Protein AF-A0A8S8X5Y5-F1 (afdb_monomer_lite)

Secondary structure (DSSP, 8-state):
--PPPPTT--HHHHHHHHHHHHHHHHHHHHHHHHHHHHHHHHS-TT-TTHHHHHHHHHHHHHHHHHHHHHHHHHHHHHHHSPPSSHHHHHHHHHHHHHTT---TT--SSSPHHHHHHHHHHHHHHHHH-

Foldseek 3Di:
DPPDPPPPPFPLLVLLVVLVVLVVVLVVLVVQLVVLVVVLVPDDPPDPCNVVSVVSNVVSVVVNVVSVVVSVVSLVVSLVGQTPDPSSLVSLVVSVVVVVDPPPPDVDPPRSSVVSSVVNVVVNVVVVD

pLDDT: mean 87.26, std 14.78, range [35.09, 96.44]

Structure (mmCIF, N/CA/C/O backbone):
data_AF-A0A8S8X5Y5-F1
#
_entry.id   AF-A0A8S8X5Y5-F1
#
loop_
_atom_site.group_PDB
_atom_site.id
_atom_site.type_symbol
_atom_site.label_atom_id
_atom_site.label_alt_id
_atom_site.label_comp_id
_atom_site.label_asym_id
_atom_site.label_entity_id
_atom_site.label_seq_id
_atom_site.pdbx_PDB_ins_code
_atom_site.Cartn_x
_atom_site.Cartn_y
_atom_site.Cartn_z
_atom_site.occupancy
_atom_site.B_iso_or_equiv
_atom_site.auth_seq_id
_atom_site.auth_comp_id
_atom_site.auth_asym_id
_atom_site.auth_atom_id
_atom_site.pdbx_PDB_model_num
ATOM 1 N N . MET A 1 1 ? -33.068 -11.688 16.541 1.00 35.09 1 MET A N 1
ATOM 2 C CA . MET A 1 1 ? -32.300 -11.953 15.307 1.00 35.09 1 MET A CA 1
ATOM 3 C C . MET A 1 1 ? -31.490 -10.706 15.028 1.00 35.09 1 MET A C 1
ATOM 5 O O . MET A 1 1 ? -32.047 -9.728 14.560 1.00 35.09 1 MET A O 1
ATOM 9 N N . THR A 1 2 ? -30.232 -10.690 15.452 1.00 40.41 2 THR A N 1
ATOM 10 C CA . THR A 1 2 ? -29.295 -9.594 15.194 1.00 40.41 2 THR A CA 1
ATOM 11 C C . THR A 1 2 ? -28.907 -9.664 13.722 1.00 40.41 2 THR A C 1
ATOM 13 O O . THR A 1 2 ? -28.309 -10.651 13.289 1.00 40.41 2 THR A O 1
ATOM 16 N N . GLU A 1 3 ? -29.327 -8.675 12.930 1.00 40.75 3 GLU A N 1
ATOM 17 C CA . GLU A 1 3 ? -28.875 -8.542 11.547 1.00 40.75 3 GLU A CA 1
ATOM 18 C C . GLU A 1 3 ? -27.350 -8.444 11.548 1.00 40.75 3 GLU A C 1
ATOM 20 O O . GLU A 1 3 ? -26.759 -7.557 12.163 1.00 40.75 3 GLU A O 1
ATOM 25 N N . ARG A 1 4 ? -26.707 -9.410 10.891 1.00 47.12 4 ARG A N 1
ATOM 26 C CA . ARG A 1 4 ? -25.276 -9.365 10.616 1.00 47.12 4 ARG A CA 1
ATOM 27 C C . ARG A 1 4 ? -25.063 -8.165 9.676 1.00 47.12 4 ARG A C 1
ATOM 29 O O . ARG A 1 4 ? -25.733 -8.139 8.638 1.00 47.12 4 ARG A O 1
ATOM 36 N N . PRO A 1 5 ? -24.216 -7.175 10.013 1.00 46.16 5 PRO A N 1
ATOM 37 C CA . PRO A 1 5 ? -24.005 -6.013 9.154 1.00 46.16 5 PRO A CA 1
ATOM 38 C C . PRO A 1 5 ? -23.600 -6.485 7.753 1.00 46.16 5 PRO A C 1
ATOM 40 O O . PRO A 1 5 ? -22.787 -7.402 7.609 1.00 46.16 5 PRO A O 1
ATOM 43 N N . LYS A 1 6 ? -24.236 -5.920 6.717 1.00 50.34 6 LYS A N 1
ATOM 44 C CA . LYS A 1 6 ? -23.943 -6.283 5.326 1.00 50.34 6 LYS A CA 1
ATOM 45 C C . LYS A 1 6 ? -22.451 -6.045 5.061 1.00 50.34 6 LYS A C 1
ATOM 47 O O . LYS A 1 6 ? -21.940 -4.989 5.438 1.00 50.34 6 LYS A O 1
ATOM 52 N N . PRO A 1 7 ? -21.756 -6.972 4.384 1.00 45.84 7 PRO A N 1
ATOM 53 C CA . PRO A 1 7 ? -20.366 -6.779 3.998 1.00 45.84 7 PRO A CA 1
ATOM 54 C C . PRO A 1 7 ? -20.299 -5.736 2.871 1.00 45.84 7 PRO A C 1
ATOM 56 O O . PRO A 1 7 ? -20.230 -6.115 1.708 1.00 45.84 7 PRO A O 1
ATOM 59 N N . ASN A 1 8 ? -20.429 -4.439 3.190 1.00 54.25 8 ASN A N 1
ATOM 60 C CA . ASN A 1 8 ? -19.978 -3.343 2.316 1.00 54.25 8 ASN A CA 1
ATOM 61 C C . ASN A 1 8 ? -19.996 -1.906 2.889 1.00 54.25 8 ASN A C 1
ATOM 63 O O . ASN A 1 8 ? -19.591 -1.002 2.166 1.00 54.25 8 ASN A O 1
ATOM 67 N N . ASP A 1 9 ? -20.417 -1.652 4.135 1.00 79.38 9 ASP A N 1
ATOM 68 C CA . ASP A 1 9 ? -20.466 -0.263 4.655 1.00 79.38 9 ASP A CA 1
ATOM 69 C C . ASP A 1 9 ? -19.173 0.189 5.365 1.00 79.38 9 ASP A C 1
ATOM 71 O O . ASP A 1 9 ? -19.003 1.371 5.677 1.00 79.38 9 ASP A O 1
ATOM 75 N N . ASP A 1 10 ? -18.223 -0.720 5.611 1.00 92.00 10 ASP A N 1
ATOM 76 C CA . ASP A 1 10 ? -16.945 -0.353 6.221 1.00 92.00 10 ASP A CA 1
ATOM 77 C C . ASP A 1 10 ? -16.007 0.282 5.185 1.00 92.00 10 ASP A C 1
ATOM 79 O O . ASP A 1 10 ? -15.293 -0.383 4.429 1.00 92.00 10 ASP A O 1
ATOM 83 N N . ARG A 1 11 ? -15.992 1.616 5.177 1.00 94.56 11 ARG A N 1
ATOM 84 C CA . ARG A 1 11 ? -15.112 2.410 4.318 1.00 94.56 11 ARG A CA 1
ATOM 85 C C . ARG A 1 11 ? -13.631 2.086 4.530 1.00 94.56 11 ARG A C 1
ATOM 87 O O . ARG A 1 11 ? -12.882 2.091 3.554 1.00 94.56 11 ARG A O 1
ATOM 94 N N . ALA A 1 12 ? -13.200 1.808 5.763 1.00 95.00 12 ALA A N 1
ATOM 95 C CA . ALA A 1 12 ? -11.807 1.462 6.027 1.00 95.00 12 ALA A CA 1
ATOM 96 C C . ALA A 1 12 ? -11.454 0.120 5.374 1.00 95.00 12 ALA A C 1
ATOM 98 O O . ALA A 1 12 ? -10.408 0.014 4.735 1.00 95.00 12 ALA A O 1
ATOM 99 N N . LEU A 1 13 ? -12.356 -0.866 5.437 1.00 96.12 13 LEU A N 1
ATOM 100 C CA . LEU A 1 13 ? -12.181 -2.146 4.746 1.00 96.12 13 LEU A CA 1
ATOM 101 C C . LEU A 1 13 ? -12.043 -1.959 3.227 1.00 96.12 13 LEU A C 1
ATOM 103 O O . LEU A 1 13 ? -11.103 -2.485 2.631 1.00 96.12 13 LEU A O 1
ATOM 107 N N . ALA A 1 14 ? -12.929 -1.176 2.605 1.00 95.75 14 ALA A N 1
ATOM 108 C CA . ALA A 1 14 ? -12.869 -0.907 1.166 1.00 95.75 14 ALA A CA 1
ATOM 109 C C . ALA A 1 14 ? -11.543 -0.240 0.751 1.00 95.75 14 ALA A C 1
ATOM 111 O O . ALA A 1 14 ? -10.944 -0.603 -0.263 1.00 95.75 14 ALA A O 1
ATOM 112 N N . MET A 1 15 ? -11.049 0.701 1.561 1.00 96.31 15 MET A N 1
ATOM 113 C CA . MET A 1 15 ? -9.761 1.358 1.328 1.00 96.31 15 MET A CA 1
ATOM 114 C C . MET A 1 15 ? -8.583 0.388 1.475 1.00 96.31 15 MET A C 1
ATOM 116 O O . MET A 1 15 ? -7.672 0.426 0.652 1.00 96.31 15 MET A O 1
ATOM 120 N N . CYS A 1 16 ? -8.616 -0.517 2.456 1.00 95.88 16 CYS A N 1
ATOM 121 C CA . CYS A 1 16 ? -7.602 -1.561 2.614 1.00 95.88 16 CYS A CA 1
ATOM 122 C C . CYS A 1 16 ? -7.572 -2.529 1.420 1.00 95.88 16 CYS A C 1
ATOM 124 O O . CYS A 1 16 ? -6.492 -2.892 0.959 1.00 95.88 16 CYS A O 1
ATOM 126 N N . VAL A 1 17 ? -8.734 -2.912 0.877 1.00 95.94 17 VAL A N 1
ATOM 127 C CA . VAL A 1 17 ? -8.819 -3.753 -0.334 1.00 95.94 17 VAL A CA 1
ATOM 128 C C . VAL A 1 17 ? -8.220 -3.036 -1.546 1.00 95.94 17 VAL A C 1
ATOM 130 O O . VAL A 1 17 ? -7.446 -3.632 -2.297 1.00 95.94 17 VAL A O 1
ATOM 133 N N . LEU A 1 18 ? -8.524 -1.747 -1.722 1.00 96.06 18 LEU A N 1
ATOM 134 C CA . LEU A 1 18 ? -7.927 -0.941 -2.789 1.00 96.06 18 LEU A CA 1
ATOM 135 C C . LEU A 1 18 ? -6.405 -0.827 -2.627 1.00 96.06 18 LEU A C 1
ATOM 137 O O . LEU A 1 18 ? -5.668 -0.958 -3.603 1.00 96.06 18 LEU A O 1
ATOM 141 N N . TRP A 1 19 ? -5.931 -0.619 -1.399 1.00 95.88 19 TRP A N 1
ATOM 142 C CA . TRP A 1 19 ? -4.505 -0.538 -1.096 1.00 95.88 19 TRP A CA 1
ATOM 143 C C . TRP A 1 19 ? -3.790 -1.843 -1.434 1.00 95.88 19 TRP A C 1
ATOM 145 O O . TRP A 1 19 ? -2.787 -1.823 -2.141 1.00 95.88 19 TRP A O 1
ATOM 155 N N . GLN A 1 20 ? -4.365 -2.982 -1.043 1.00 95.19 20 GLN A N 1
ATOM 156 C CA . GLN A 1 20 ? -3.849 -4.302 -1.394 1.00 95.19 20 GLN A CA 1
ATOM 157 C C . GLN A 1 20 ? -3.743 -4.484 -2.916 1.00 95.19 20 GLN A C 1
ATOM 159 O O . GLN A 1 20 ? -2.692 -4.885 -3.409 1.00 95.19 20 GLN A O 1
ATOM 164 N N . SER A 1 21 ? -4.789 -4.119 -3.666 1.00 95.69 21 SER A N 1
ATOM 165 C CA . SER A 1 21 ? -4.765 -4.182 -5.132 1.00 95.69 21 SER A CA 1
ATOM 166 C C . SER A 1 21 ? -3.676 -3.289 -5.736 1.00 95.69 21 SER A C 1
ATOM 168 O O . SER A 1 21 ? -3.004 -3.686 -6.689 1.00 95.69 21 SER A O 1
ATOM 170 N N . ASN A 1 22 ? -3.451 -2.100 -5.174 1.00 95.62 22 ASN A N 1
ATOM 171 C CA . ASN A 1 22 ? -2.378 -1.218 -5.622 1.00 95.62 22 ASN A CA 1
ATOM 172 C C . ASN A 1 22 ? -0.984 -1.772 -5.299 1.00 95.62 22 ASN A C 1
ATOM 174 O O . ASN A 1 22 ? -0.083 -1.597 -6.115 1.00 95.62 22 ASN A O 1
ATOM 178 N N . CYS A 1 23 ? -0.793 -2.479 -4.182 1.00 93.62 23 CYS A N 1
ATOM 179 C CA . CYS A 1 23 ? 0.466 -3.178 -3.914 1.00 93.62 23 CYS A CA 1
ATOM 180 C C . CYS A 1 23 ? 0.754 -4.240 -4.978 1.00 93.62 23 CYS A C 1
ATOM 182 O O . CYS A 1 23 ? 1.874 -4.316 -5.480 1.00 93.62 23 CYS A O 1
ATOM 184 N N . ASP A 1 24 ? -0.258 -5.021 -5.355 1.00 94.81 24 ASP A N 1
ATOM 185 C CA . ASP A 1 24 ? -0.106 -6.074 -6.363 1.00 94.81 24 ASP A CA 1
ATOM 186 C C . ASP A 1 24 ? 0.228 -5.454 -7.737 1.00 94.81 24 ASP A C 1
ATOM 188 O O . ASP A 1 24 ? 1.179 -5.859 -8.409 1.00 94.81 24 ASP A O 1
ATOM 192 N N . ARG A 1 25 ? -0.462 -4.364 -8.105 1.00 94.81 25 ARG A N 1
ATOM 193 C CA . ARG A 1 25 ? -0.162 -3.583 -9.320 1.00 94.81 25 ARG A CA 1
ATOM 194 C C . ARG A 1 25 ? 1.230 -2.953 -9.298 1.00 94.81 25 ARG A C 1
ATOM 196 O O . ARG A 1 25 ? 1.858 -2.844 -10.356 1.00 94.81 25 ARG A O 1
ATOM 203 N N . LEU A 1 26 ? 1.704 -2.501 -8.135 1.00 94.94 26 LEU A N 1
ATOM 204 C CA . LEU A 1 26 ? 3.049 -1.951 -7.979 1.00 94.94 26 LEU A CA 1
ATOM 205 C C . LEU A 1 26 ? 4.095 -3.027 -8.273 1.00 94.94 26 LEU A C 1
ATOM 207 O O . LEU A 1 26 ? 5.032 -2.771 -9.026 1.00 94.94 26 LEU A O 1
ATOM 211 N N . GLU A 1 27 ? 3.911 -4.231 -7.731 1.00 93.50 27 GLU A N 1
ATOM 212 C CA . GLU A 1 27 ? 4.815 -5.361 -7.946 1.00 93.50 27 GLU A CA 1
ATOM 213 C C . GLU A 1 27 ? 4.871 -5.770 -9.428 1.00 93.50 27 GLU A C 1
ATOM 215 O O . GLU A 1 27 ? 5.952 -5.951 -9.996 1.00 93.50 27 GLU A O 1
ATOM 220 N N . GLU A 1 28 ? 3.716 -5.859 -10.090 1.00 94.81 28 GLU A N 1
ATOM 221 C CA . GLU A 1 28 ? 3.630 -6.145 -11.525 1.00 94.81 28 GLU A CA 1
ATOM 222 C C . GLU A 1 28 ? 4.338 -5.081 -12.376 1.00 94.81 28 GLU A C 1
ATOM 224 O O . GLU A 1 28 ? 5.102 -5.416 -13.289 1.00 94.81 28 GLU A O 1
ATOM 229 N N . ASN A 1 29 ? 4.128 -3.797 -12.064 1.00 93.62 29 ASN A N 1
ATOM 230 C CA . ASN A 1 29 ? 4.769 -2.696 -12.784 1.00 93.62 29 ASN A CA 1
ATOM 231 C C . ASN A 1 29 ? 6.268 -2.614 -12.503 1.00 93.62 29 ASN A C 1
ATOM 233 O O . ASN A 1 29 ? 7.029 -2.312 -13.420 1.00 93.62 29 ASN A O 1
ATOM 237 N N . ALA A 1 30 ? 6.714 -2.931 -11.287 1.00 93.69 30 ALA A N 1
ATOM 238 C CA . ALA A 1 30 ? 8.133 -3.027 -10.969 1.00 93.69 30 ALA A CA 1
ATOM 239 C C . ALA A 1 30 ? 8.807 -4.114 -11.820 1.00 93.69 30 ALA A C 1
ATOM 241 O O . ALA A 1 30 ? 9.800 -3.836 -12.489 1.00 93.69 30 ALA A O 1
ATOM 242 N N . LYS A 1 31 ? 8.208 -5.312 -11.908 1.00 95.62 31 LYS A N 1
ATOM 243 C CA . LYS A 1 31 ? 8.694 -6.395 -12.785 1.00 95.62 31 LYS A CA 1
ATOM 244 C C . LYS A 1 31 ? 8.707 -5.985 -14.259 1.00 95.62 31 LYS A C 1
ATOM 246 O O . LYS A 1 31 ? 9.606 -6.368 -15.006 1.00 95.62 31 LYS A O 1
ATOM 251 N N . LEU A 1 32 ? 7.702 -5.238 -14.715 1.00 94.50 32 LEU A N 1
ATOM 252 C CA . LEU A 1 32 ? 7.650 -4.738 -16.088 1.00 94.50 32 LEU A CA 1
ATOM 253 C C . LEU A 1 32 ? 8.741 -3.693 -16.362 1.00 94.50 32 LEU A C 1
ATOM 255 O O . LEU A 1 32 ? 9.433 -3.800 -17.373 1.00 94.50 32 LEU A O 1
ATOM 259 N N . ALA A 1 33 ? 8.931 -2.733 -15.456 1.00 93.00 33 ALA A N 1
ATOM 260 C CA . ALA A 1 33 ? 9.979 -1.724 -15.559 1.00 93.00 33 ALA A CA 1
ATOM 261 C C . ALA A 1 33 ? 11.369 -2.372 -15.594 1.00 93.00 33 ALA A C 1
ATOM 263 O O . ALA A 1 33 ? 12.138 -2.067 -16.499 1.00 93.00 33 ALA A O 1
ATOM 264 N N . SER A 1 34 ? 11.655 -3.335 -14.710 1.00 94.44 34 SER A N 1
ATOM 265 C CA . SER A 1 34 ? 12.927 -4.073 -14.722 1.00 94.44 34 SER A CA 1
ATOM 266 C C . SER A 1 34 ? 13.156 -4.841 -16.026 1.00 94.44 34 SER A C 1
ATOM 268 O O . SER A 1 34 ? 14.272 -4.863 -16.535 1.00 94.44 34 SER A O 1
ATOM 270 N N . ARG A 1 35 ? 12.109 -5.427 -16.628 1.00 95.69 35 ARG A N 1
ATOM 271 C CA . ARG A 1 35 ? 12.230 -6.083 -17.945 1.00 95.69 35 ARG A CA 1
ATOM 272 C C . ARG A 1 35 ? 12.597 -5.096 -19.053 1.00 95.69 35 ARG A C 1
ATOM 274 O O . ARG A 1 35 ? 13.425 -5.418 -19.901 1.00 95.69 35 ARG A O 1
ATOM 281 N N . TYR A 1 36 ? 11.997 -3.906 -19.062 1.00 94.19 36 TYR A N 1
ATOM 282 C CA . TYR A 1 36 ? 12.352 -2.879 -20.044 1.00 94.19 36 TYR A CA 1
ATOM 283 C C . TYR A 1 36 ? 13.739 -2.289 -19.796 1.00 94.19 36 TYR A C 1
ATOM 285 O O . TYR A 1 36 ? 14.465 -2.053 -20.755 1.00 94.19 36 TYR A O 1
ATOM 293 N N . GLU A 1 37 ? 14.124 -2.101 -18.536 1.00 94.31 37 GLU A N 1
ATOM 294 C CA . GLU A 1 37 ? 15.469 -1.668 -18.152 1.00 94.31 37 GLU A CA 1
ATOM 295 C C . GLU A 1 37 ? 16.530 -2.642 -18.661 1.00 94.31 37 GLU A C 1
ATOM 297 O O . GLU A 1 37 ? 17.481 -2.236 -19.325 1.00 94.31 37 GLU A O 1
ATOM 302 N N . GLN A 1 38 ? 16.311 -3.939 -18.436 1.00 95.00 38 GLN A N 1
ATOM 303 C CA . GLN A 1 38 ? 17.195 -4.983 -18.933 1.00 95.00 38 GLN A CA 1
ATOM 304 C C . GLN A 1 38 ? 17.264 -4.975 -20.462 1.00 95.00 38 GLN A C 1
ATOM 306 O O . GLN A 1 38 ? 18.353 -5.008 -21.022 1.00 95.00 38 GLN A O 1
ATOM 311 N N . ARG A 1 39 ? 16.127 -4.816 -21.155 1.00 94.44 39 ARG A N 1
ATOM 312 C CA . ARG A 1 39 ? 16.121 -4.682 -22.619 1.00 94.44 39 ARG A CA 1
ATOM 313 C C . ARG A 1 39 ? 16.931 -3.470 -23.093 1.00 94.44 39 ARG A C 1
ATOM 315 O O . ARG A 1 39 ? 17.657 -3.582 -24.071 1.00 94.44 39 ARG A O 1
ATOM 322 N N . VAL A 1 40 ? 16.819 -2.316 -22.433 1.00 93.38 40 VAL A N 1
ATOM 323 C CA . VAL A 1 40 ? 17.620 -1.121 -22.762 1.00 93.38 40 VAL A CA 1
ATOM 324 C C . VAL A 1 40 ? 19.114 -1.381 -22.576 1.00 93.38 40 VAL A C 1
ATOM 326 O O . VAL A 1 40 ? 19.913 -0.886 -23.373 1.00 93.38 40 VAL A O 1
ATOM 329 N N . PHE A 1 41 ? 19.476 -2.120 -21.526 1.00 93.25 41 PHE A N 1
ATOM 330 C CA . PHE A 1 41 ? 20.857 -2.481 -21.218 1.00 93.25 41 PHE A CA 1
ATOM 331 C C . PHE A 1 41 ? 21.436 -3.476 -22.233 1.00 93.25 41 PHE A C 1
ATOM 333 O O . PHE A 1 41 ? 22.561 -3.294 -22.691 1.00 93.25 41 PHE A O 1
ATOM 340 N N . ASP A 1 42 ? 20.654 -4.485 -22.620 1.00 95.00 42 ASP A N 1
ATOM 341 C CA . ASP A 1 42 ? 21.064 -5.523 -23.570 1.00 95.00 42 ASP A CA 1
ATOM 342 C C . ASP A 1 42 ? 21.193 -4.985 -25.007 1.00 95.00 42 ASP A C 1
ATOM 344 O O . ASP A 1 42 ? 21.966 -5.506 -25.815 1.00 95.00 42 ASP A O 1
ATOM 348 N N . LEU A 1 43 ? 20.446 -3.929 -25.348 1.00 94.56 43 LEU A N 1
ATOM 349 C CA . LEU A 1 43 ? 20.554 -3.262 -26.641 1.00 94.56 43 LEU A CA 1
ATOM 350 C C . LEU A 1 43 ? 21.827 -2.405 -26.710 1.00 94.56 43 LEU A C 1
ATOM 352 O O . LEU A 1 43 ? 21.997 -1.434 -25.970 1.00 94.56 43 LEU A O 1
ATOM 356 N N . GLY A 1 44 ? 22.691 -2.723 -27.677 1.00 86.25 44 GLY A N 1
ATOM 357 C CA . GLY A 1 44 ? 23.873 -1.920 -27.995 1.00 86.25 44 GLY A CA 1
ATOM 358 C C . GLY A 1 44 ? 23.524 -0.473 -28.358 1.00 86.25 44 GLY A C 1
ATOM 359 O O . GLY A 1 44 ? 22.414 -0.171 -28.803 1.00 86.25 44 GLY A O 1
ATOM 360 N N . GLU A 1 45 ? 24.481 0.441 -28.189 1.00 83.88 45 GLU A N 1
ATOM 361 C CA . GLU A 1 45 ? 24.203 1.882 -28.258 1.00 83.88 45 GLU A CA 1
ATOM 362 C C . GLU A 1 45 ? 23.670 2.375 -29.602 1.00 83.88 45 GLU A C 1
ATOM 364 O O . GLU A 1 45 ? 22.943 3.365 -29.644 1.00 83.88 45 GLU A O 1
ATOM 369 N N . THR A 1 46 ? 24.001 1.661 -30.674 1.00 89.31 46 THR A N 1
ATOM 370 C CA . THR A 1 46 ? 23.607 1.962 -32.050 1.00 89.31 46 THR A CA 1
ATOM 371 C C . THR A 1 46 ? 22.347 1.223 -32.498 1.00 89.31 46 THR A C 1
ATOM 373 O O . THR A 1 46 ? 22.004 1.287 -33.673 1.00 89.31 46 THR A O 1
ATOM 376 N N . SER A 1 47 ? 21.671 0.493 -31.605 1.00 92.56 47 SER A N 1
ATOM 377 C CA . SER A 1 47 ? 20.442 -0.215 -31.963 1.00 92.56 47 SER A CA 1
ATOM 378 C C . SER A 1 47 ? 19.285 0.756 -32.198 1.00 92.56 47 SER A C 1
ATOM 380 O O . SER A 1 47 ? 18.918 1.529 -31.308 1.00 92.56 47 SER A O 1
ATOM 382 N N . ASP A 1 48 ? 18.643 0.636 -33.360 1.00 92.44 48 ASP A N 1
ATOM 383 C CA . ASP A 1 48 ? 17.446 1.402 -33.726 1.00 92.44 48 ASP A CA 1
ATOM 384 C C . ASP A 1 48 ? 16.255 1.136 -32.783 1.00 92.44 48 ASP A C 1
ATOM 386 O O . ASP A 1 48 ? 15.354 1.966 -32.656 1.00 92.44 48 ASP A O 1
ATOM 390 N N . GLU A 1 49 ? 16.252 0.005 -32.066 1.00 92.19 49 GLU A N 1
ATOM 391 C CA . GLU A 1 49 ? 15.208 -0.342 -31.092 1.00 92.19 49 GLU A CA 1
ATOM 392 C C . GLU A 1 49 ? 15.400 0.332 -29.725 1.00 92.19 49 GLU A C 1
ATOM 394 O O . GLU A 1 49 ? 14.458 0.418 -28.929 1.00 92.19 49 GLU A O 1
ATOM 399 N N . ARG A 1 50 ? 16.609 0.828 -29.428 1.00 91.94 50 ARG A N 1
ATOM 400 C CA . ARG A 1 50 ? 16.966 1.361 -28.104 1.00 91.94 50 ARG A CA 1
ATOM 401 C C . ARG A 1 50 ? 16.100 2.555 -27.682 1.00 91.94 50 ARG A C 1
ATOM 403 O O . ARG A 1 50 ? 15.648 2.560 -26.535 1.00 91.94 50 ARG A O 1
ATOM 410 N N . PRO A 1 51 ? 15.784 3.535 -28.555 1.00 94.25 51 PRO A N 1
ATOM 411 C CA . PRO A 1 51 ? 14.905 4.643 -28.186 1.00 94.25 51 PRO A CA 1
ATOM 412 C C . PRO A 1 51 ? 13.491 4.196 -27.798 1.00 94.25 51 PRO A C 1
ATOM 414 O O . PRO A 1 51 ? 12.880 4.801 -26.918 1.00 94.25 51 PRO A O 1
ATOM 417 N N . GLU A 1 52 ? 12.958 3.151 -28.437 1.00 93.94 52 GLU A N 1
ATOM 418 C CA . GLU A 1 52 ? 11.638 2.613 -28.094 1.00 93.94 52 GLU A CA 1
ATOM 419 C C . GLU A 1 52 ? 11.672 1.865 -26.761 1.00 93.94 52 GLU A C 1
ATOM 421 O O . GLU A 1 52 ? 10.843 2.135 -25.893 1.00 93.94 52 GLU A O 1
ATOM 426 N N . ALA A 1 53 ? 12.677 1.011 -26.545 1.00 93.00 53 ALA A N 1
ATOM 427 C CA . ALA A 1 53 ? 12.876 0.344 -25.259 1.00 93.00 53 ALA A CA 1
ATOM 428 C C . ALA A 1 53 ? 13.022 1.360 -24.108 1.00 93.00 53 ALA A C 1
ATOM 430 O O . ALA A 1 53 ? 12.415 1.193 -23.048 1.00 93.00 53 ALA A O 1
ATOM 431 N N . GLN A 1 54 ? 1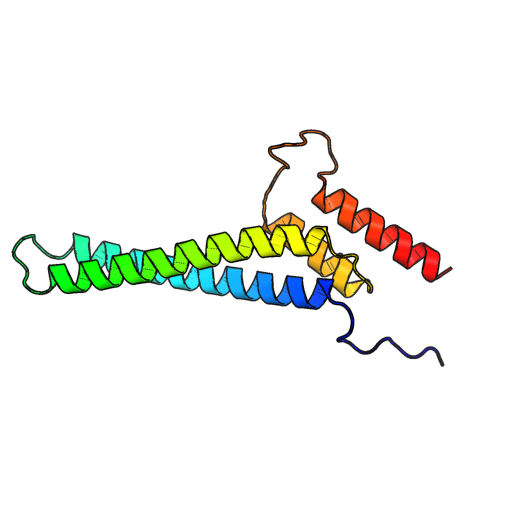3.735 2.470 -24.340 1.00 94.31 54 GLN A N 1
ATOM 432 C CA . GLN A 1 54 ? 13.878 3.553 -23.365 1.00 94.31 54 GLN A CA 1
ATOM 433 C C . GLN A 1 54 ? 12.537 4.228 -23.046 1.00 94.31 54 GLN A C 1
ATOM 435 O O . GLN A 1 54 ? 12.248 4.512 -21.881 1.00 94.31 54 GLN A O 1
ATOM 440 N N . ARG A 1 55 ? 11.694 4.485 -24.056 1.00 96.00 55 ARG A N 1
ATOM 441 C CA . ARG A 1 55 ? 10.350 5.049 -23.841 1.00 96.00 55 ARG A CA 1
ATOM 442 C C . ARG A 1 55 ? 9.476 4.110 -23.017 1.00 96.00 55 ARG A C 1
ATOM 444 O O . ARG A 1 55 ? 8.794 4.579 -22.107 1.00 96.00 55 ARG A O 1
ATOM 451 N N . GLN A 1 56 ? 9.524 2.811 -23.301 1.00 96.06 56 GLN A N 1
ATOM 452 C CA . GLN A 1 56 ? 8.771 1.789 -22.570 1.00 96.06 56 GLN A CA 1
ATOM 453 C C . GLN A 1 56 ? 9.214 1.694 -21.108 1.00 96.06 56 GLN A C 1
ATOM 455 O O . GLN A 1 56 ? 8.367 1.698 -20.214 1.00 96.06 56 GLN A O 1
ATOM 460 N N . TYR A 1 57 ? 10.526 1.711 -20.857 1.00 95.06 57 TYR A N 1
ATOM 461 C CA . TYR A 1 57 ? 11.080 1.775 -19.506 1.00 95.06 57 TYR A CA 1
ATOM 462 C C . TYR A 1 57 ? 10.595 3.015 -18.747 1.00 95.06 57 TYR A C 1
ATOM 464 O O . TYR A 1 57 ? 10.006 2.887 -17.675 1.00 95.06 57 TYR A O 1
ATOM 472 N N . ILE A 1 58 ? 10.763 4.213 -19.323 1.00 96.00 58 ILE A N 1
ATOM 473 C CA . ILE A 1 58 ? 10.340 5.472 -18.687 1.00 96.00 58 ILE A CA 1
ATOM 474 C C . ILE A 1 58 ? 8.830 5.470 -18.415 1.00 96.00 58 ILE A C 1
ATOM 476 O O . ILE A 1 58 ? 8.389 5.946 -17.368 1.00 96.00 58 ILE A O 1
ATOM 480 N N . ALA A 1 59 ? 8.022 4.956 -19.343 1.00 96.38 59 ALA A N 1
ATOM 481 C CA . ALA A 1 59 ? 6.578 4.866 -19.167 1.00 96.38 59 ALA A CA 1
ATOM 482 C C . ALA A 1 59 ? 6.204 3.932 -18.004 1.00 96.38 59 ALA A C 1
ATOM 484 O O . ALA A 1 59 ? 5.410 4.324 -17.150 1.00 96.38 59 ALA A O 1
ATOM 485 N N . ALA A 1 60 ? 6.809 2.742 -17.931 1.00 95.12 60 ALA A N 1
ATOM 486 C CA . ALA A 1 60 ? 6.577 1.793 -16.843 1.00 95.12 60 ALA A CA 1
ATOM 487 C C . ALA A 1 60 ? 7.047 2.344 -15.485 1.00 95.12 60 ALA A C 1
ATOM 489 O O . ALA A 1 60 ? 6.318 2.241 -14.498 1.00 95.12 60 ALA A O 1
ATOM 490 N N . ALA A 1 61 ? 8.211 3.001 -15.441 1.00 93.94 61 ALA A N 1
ATOM 491 C CA . ALA A 1 61 ? 8.725 3.650 -14.235 1.00 93.94 61 ALA A CA 1
ATOM 492 C C . ALA A 1 61 ? 7.772 4.745 -13.729 1.00 93.94 61 ALA A C 1
AT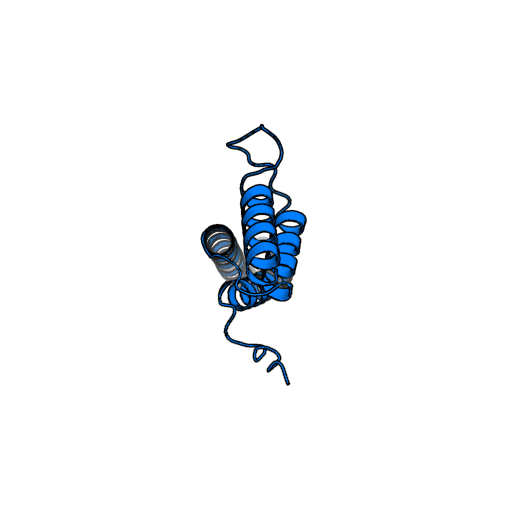OM 494 O O . ALA A 1 61 ? 7.409 4.749 -12.558 1.00 93.94 61 ALA A O 1
ATOM 495 N N . LYS A 1 62 ? 7.256 5.604 -14.621 1.00 96.44 62 LYS A N 1
ATOM 496 C CA . LYS A 1 62 ? 6.266 6.634 -14.253 1.00 96.44 62 LYS A CA 1
ATOM 497 C C . LYS A 1 62 ? 4.973 6.050 -13.689 1.00 96.44 62 LYS A C 1
ATOM 499 O O . LYS A 1 62 ? 4.365 6.664 -12.820 1.00 96.44 62 LYS A O 1
ATOM 504 N N . VAL A 1 63 ? 4.511 4.908 -14.203 1.00 96.12 63 VAL A N 1
ATOM 505 C CA . VAL A 1 63 ? 3.319 4.235 -13.662 1.00 96.12 63 VAL A CA 1
ATOM 506 C C . VAL A 1 63 ? 3.609 3.667 -12.276 1.00 96.12 63 VAL A C 1
ATOM 508 O O . VAL A 1 63 ? 2.813 3.887 -11.368 1.00 96.12 63 VAL A O 1
ATOM 511 N N . ARG A 1 64 ? 4.753 2.996 -12.095 1.00 93.81 64 ARG A N 1
ATOM 512 C CA . ARG A 1 64 ? 5.199 2.490 -10.791 1.00 93.81 64 ARG A CA 1
ATOM 513 C C . ARG A 1 64 ? 5.258 3.610 -9.750 1.00 93.81 64 ARG A C 1
ATOM 515 O O . ARG A 1 64 ? 4.686 3.454 -8.678 1.00 93.81 64 ARG A O 1
ATOM 522 N N . ASP A 1 65 ? 5.895 4.729 -10.083 1.00 94.62 65 ASP A N 1
ATOM 523 C CA . ASP A 1 65 ? 6.076 5.845 -9.149 1.00 94.62 65 ASP A CA 1
ATOM 524 C C . ASP A 1 65 ? 4.722 6.455 -8.745 1.00 94.62 65 ASP A C 1
ATOM 526 O O . ASP A 1 65 ? 4.464 6.647 -7.563 1.00 94.62 65 ASP A O 1
ATOM 530 N N . ARG A 1 66 ? 3.787 6.622 -9.694 1.00 96.31 66 ARG A N 1
ATOM 531 C CA . ARG A 1 66 ? 2.413 7.065 -9.379 1.00 96.31 66 ARG A CA 1
ATOM 532 C C . ARG A 1 66 ? 1.673 6.104 -8.448 1.00 96.31 66 ARG A C 1
ATOM 534 O O . ARG A 1 66 ? 0.966 6.551 -7.556 1.00 96.31 66 ARG A O 1
ATOM 541 N N . ILE A 1 67 ? 1.815 4.792 -8.651 1.00 95.69 67 ILE A N 1
ATOM 542 C CA . ILE A 1 67 ? 1.180 3.799 -7.770 1.00 95.69 67 ILE A CA 1
ATOM 543 C C . ILE A 1 67 ? 1.786 3.871 -6.361 1.00 95.69 67 ILE A C 1
ATOM 545 O O . ILE A 1 67 ? 1.057 3.714 -5.383 1.00 95.69 67 ILE A O 1
ATOM 549 N N . ALA A 1 68 ? 3.094 4.115 -6.243 1.00 93.00 68 ALA A N 1
ATOM 550 C CA . ALA A 1 68 ? 3.748 4.297 -4.950 1.00 93.00 68 ALA A CA 1
ATOM 551 C C . ALA A 1 68 ? 3.210 5.537 -4.211 1.00 93.00 68 ALA A C 1
ATOM 553 O O . ALA A 1 68 ? 2.858 5.427 -3.035 1.00 93.00 68 ALA A O 1
ATOM 554 N N . ASP A 1 69 ? 3.046 6.664 -4.911 1.00 94.31 69 ASP A N 1
ATOM 555 C CA . ASP A 1 69 ? 2.429 7.875 -4.353 1.00 94.31 69 ASP A CA 1
ATOM 556 C C . ASP A 1 69 ? 0.982 7.607 -3.892 1.00 94.31 69 ASP A C 1
ATOM 558 O O . ASP A 1 69 ? 0.593 7.949 -2.770 1.00 94.31 69 ASP A O 1
ATOM 562 N N . ASP A 1 70 ? 0.185 6.927 -4.727 1.00 93.62 70 ASP A N 1
ATOM 563 C CA . ASP A 1 70 ? -1.195 6.551 -4.403 1.00 93.62 70 ASP A CA 1
ATOM 564 C C . ASP A 1 70 ? -1.265 5.648 -3.158 1.00 93.62 70 ASP A C 1
ATOM 566 O O . ASP A 1 70 ? -2.166 5.800 -2.329 1.00 93.62 70 ASP A O 1
ATOM 570 N N . LEU A 1 71 ? -0.322 4.711 -3.002 1.00 93.62 71 LEU A N 1
ATOM 571 C CA . LEU A 1 71 ? -0.234 3.828 -1.835 1.00 93.62 71 LEU A CA 1
ATOM 572 C C . LEU A 1 71 ? 0.076 4.595 -0.550 1.00 93.62 71 LEU A C 1
ATOM 574 O O . LEU A 1 71 ? -0.501 4.270 0.492 1.00 93.62 71 LEU A O 1
ATOM 578 N N . GLU A 1 72 ? 0.942 5.609 -0.605 1.00 91.06 72 GLU A N 1
ATOM 579 C CA . GLU A 1 72 ? 1.240 6.448 0.557 1.00 91.06 72 GLU A CA 1
ATOM 580 C C . GLU A 1 72 ? 0.010 7.266 0.975 1.00 91.06 72 GLU A C 1
ATOM 582 O O . GLU A 1 72 ? -0.386 7.261 2.148 1.00 91.06 72 GLU A O 1
ATOM 587 N N . ILE A 1 73 ? -0.634 7.932 0.013 1.00 93.06 73 ILE A N 1
ATOM 588 C CA . ILE A 1 73 ? -1.839 8.738 0.249 1.00 93.06 73 ILE A CA 1
ATOM 589 C C . ILE A 1 73 ? -2.953 7.863 0.829 1.00 93.06 73 ILE A C 1
ATOM 591 O O . ILE A 1 73 ? -3.574 8.213 1.839 1.00 93.06 73 ILE A O 1
ATOM 595 N N . LEU A 1 74 ? -3.188 6.702 0.217 1.00 94.12 74 LEU A N 1
ATOM 596 C CA . LEU A 1 74 ? -4.223 5.777 0.651 1.00 94.12 74 LEU A CA 1
ATOM 597 C C . LEU A 1 74 ? -3.907 5.185 2.028 1.00 94.12 74 LEU A C 1
ATOM 599 O O . LEU A 1 74 ? -4.807 5.105 2.861 1.00 94.12 74 LEU A O 1
ATOM 603 N N . GLY A 1 75 ? -2.643 4.861 2.313 1.00 92.94 75 GLY A N 1
ATOM 604 C CA . GLY A 1 75 ? -2.199 4.412 3.633 1.00 92.94 75 GLY A CA 1
ATOM 605 C C . GLY A 1 75 ? -2.517 5.431 4.730 1.00 92.94 75 GLY A C 1
ATOM 606 O O . GLY A 1 75 ? -3.126 5.085 5.743 1.00 92.94 75 GLY A O 1
ATOM 607 N N . ARG A 1 76 ? -2.202 6.714 4.510 1.00 91.25 76 ARG A N 1
ATOM 608 C CA . ARG A 1 76 ? -2.560 7.796 5.450 1.00 91.25 76 ARG A CA 1
ATOM 609 C C . ARG A 1 76 ? -4.073 7.884 5.656 1.00 91.25 76 ARG A C 1
ATOM 611 O O . ARG A 1 76 ? -4.541 7.994 6.790 1.00 91.25 76 ARG A O 1
ATOM 618 N N . ALA A 1 77 ? -4.841 7.794 4.573 1.00 94.25 77 ALA A N 1
ATOM 619 C CA . ALA A 1 77 ? -6.294 7.875 4.623 1.00 94.25 77 ALA A CA 1
ATOM 620 C C . ALA A 1 77 ? -6.930 6.673 5.357 1.00 94.25 77 ALA A C 1
ATOM 622 O O . ALA A 1 77 ? -7.910 6.853 6.083 1.00 94.25 77 ALA A O 1
ATOM 623 N N . ILE A 1 78 ? -6.363 5.468 5.221 1.00 95.31 78 ILE A N 1
ATOM 624 C CA . ILE A 1 78 ? -6.802 4.253 5.928 1.00 95.31 78 ILE A CA 1
ATOM 625 C C . ILE A 1 78 ? -6.719 4.453 7.444 1.00 95.31 78 ILE A C 1
ATOM 627 O O . ILE A 1 78 ? -7.690 4.192 8.152 1.00 95.31 78 ILE A O 1
ATOM 631 N N . PHE A 1 79 ? -5.594 4.955 7.961 1.00 93.19 79 PHE A N 1
ATOM 632 C CA . PHE A 1 79 ? -5.416 5.125 9.410 1.00 93.19 79 PHE A CA 1
ATOM 633 C C . PHE A 1 79 ? -6.131 6.349 9.986 1.00 93.19 79 PHE A C 1
ATOM 635 O O . PHE A 1 79 ? -6.403 6.371 11.187 1.00 93.19 79 PHE A O 1
ATOM 642 N N . ALA A 1 80 ? -6.495 7.321 9.146 1.00 92.94 80 ALA A N 1
ATOM 643 C CA . ALA A 1 80 ? -7.393 8.416 9.511 1.00 92.94 80 ALA A CA 1
ATOM 644 C C . ALA A 1 80 ? -8.879 8.004 9.512 1.00 92.94 80 ALA A C 1
ATOM 646 O O . ALA A 1 80 ? -9.711 8.692 10.101 1.00 92.94 80 ALA A O 1
ATOM 647 N N . THR A 1 81 ? -9.225 6.891 8.857 1.00 95.50 81 THR A N 1
ATOM 648 C CA . THR A 1 81 ? -10.600 6.391 8.775 1.00 95.50 81 THR A CA 1
ATOM 649 C C . THR A 1 81 ? -10.840 5.338 9.856 1.00 95.50 81 THR A C 1
ATOM 651 O O . THR A 1 81 ? -10.135 4.333 9.946 1.00 95.50 81 THR A O 1
ATOM 654 N N . ALA A 1 82 ? -11.850 5.571 10.688 1.00 95.56 82 ALA A N 1
ATOM 655 C CA . ALA A 1 82 ? -12.288 4.641 11.720 1.00 95.56 82 ALA A CA 1
ATOM 656 C C . ALA A 1 82 ? -12.930 3.392 11.098 1.00 95.56 82 ALA A C 1
ATOM 658 O O . ALA A 1 82 ? -13.928 3.520 10.381 1.00 95.56 82 ALA A O 1
ATOM 659 N N . ALA A 1 83 ? -12.417 2.199 11.411 1.00 96.31 83 ALA A N 1
ATOM 660 C CA . ALA A 1 83 ? -13.103 0.962 11.051 1.00 96.31 83 ALA A CA 1
ATOM 661 C C . ALA A 1 83 ? -14.442 0.851 11.796 1.00 96.31 83 ALA A C 1
ATOM 663 O O . ALA A 1 83 ? -14.560 1.239 12.966 1.00 96.31 83 ALA A O 1
ATOM 664 N N . GLN A 1 84 ? -15.444 0.329 11.088 1.00 94.94 84 GLN A N 1
ATOM 665 C CA . GLN A 1 84 ? -16.812 0.124 11.582 1.00 94.94 84 GLN A CA 1
ATOM 666 C C . GLN A 1 84 ? -17.116 -1.360 11.834 1.00 94.94 84 GLN A C 1
ATOM 668 O O . GLN A 1 84 ? -18.193 -1.706 12.311 1.00 94.94 84 GLN A O 1
ATOM 673 N N . SER A 1 85 ? -16.164 -2.239 11.522 1.00 94.88 85 SER A N 1
ATOM 674 C CA . SER A 1 85 ? -16.268 -3.687 11.665 1.00 94.88 85 SER A CA 1
ATOM 675 C C . SER A 1 85 ? -14.946 -4.297 12.132 1.00 94.88 85 SER A C 1
ATOM 677 O O . SER A 1 85 ? -13.870 -3.711 11.958 1.00 94.88 85 SER A O 1
ATOM 679 N N . TYR A 1 86 ? -15.015 -5.503 12.701 1.00 94.81 86 TYR A N 1
ATOM 680 C CA . TYR A 1 86 ? -13.819 -6.265 13.062 1.00 94.81 86 TYR A CA 1
ATOM 681 C C . TYR A 1 86 ? -13.011 -6.654 11.820 1.00 94.81 86 TYR A C 1
ATOM 683 O O . TYR A 1 86 ? -11.781 -6.680 11.871 1.00 94.81 86 TYR A O 1
ATOM 691 N N . GLU A 1 87 ? -13.674 -6.894 10.690 1.00 95.69 87 GLU A N 1
ATOM 692 C CA . GLU A 1 87 ? -13.052 -7.135 9.392 1.00 95.69 87 GLU A CA 1
ATOM 693 C C . GLU A 1 87 ? -12.247 -5.914 8.927 1.00 95.69 87 GLU A C 1
ATOM 695 O O . GLU A 1 87 ? -11.088 -6.056 8.536 1.00 95.69 87 GLU A O 1
ATOM 700 N N . GLY A 1 88 ? -12.810 -4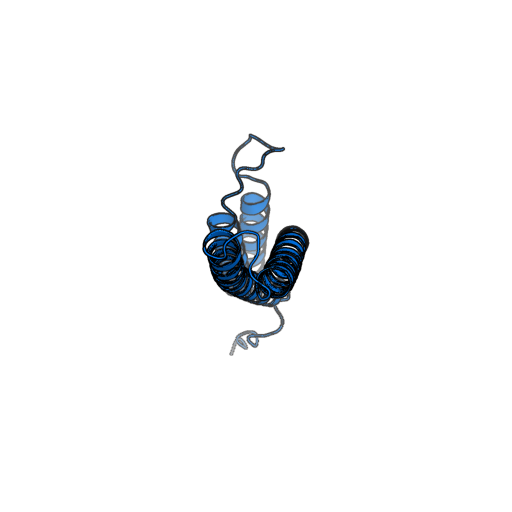.707 9.033 1.00 95.88 88 GLY A N 1
ATOM 701 C CA . GLY A 1 88 ? -12.113 -3.460 8.710 1.00 95.88 88 GLY A CA 1
ATOM 702 C C . GLY A 1 88 ? -10.922 -3.188 9.626 1.00 95.88 88 GLY A C 1
ATOM 703 O O . GLY A 1 88 ? -9.838 -2.868 9.138 1.00 95.88 88 GLY A O 1
ATOM 704 N N . ALA A 1 89 ? -11.076 -3.390 10.939 1.00 96.12 89 ALA A N 1
ATOM 705 C CA . ALA A 1 89 ? -9.975 -3.257 11.896 1.00 96.12 89 ALA A CA 1
ATOM 706 C C . ALA A 1 89 ? -8.848 -4.269 11.608 1.00 96.12 89 ALA A C 1
ATOM 708 O O . ALA A 1 89 ? -7.666 -3.918 11.625 1.00 96.12 89 ALA A O 1
ATOM 709 N N . SER A 1 90 ? -9.209 -5.509 11.264 1.00 95.50 90 SER A N 1
ATOM 710 C CA . SER A 1 90 ? -8.255 -6.561 10.886 1.00 95.50 90 SER A CA 1
ATOM 711 C C . SER A 1 90 ? -7.534 -6.235 9.576 1.00 95.50 90 SER A C 1
ATOM 713 O O . SER A 1 90 ? -6.323 -6.425 9.468 1.00 95.50 90 SER A O 1
ATOM 715 N N . ALA A 1 91 ? -8.243 -5.683 8.589 1.00 95.69 91 ALA A N 1
ATOM 716 C CA . ALA A 1 91 ? -7.640 -5.238 7.338 1.00 95.69 91 ALA A CA 1
ATOM 717 C C . ALA A 1 91 ? -6.663 -4.070 7.560 1.00 95.69 91 ALA A C 1
ATOM 719 O O . ALA A 1 91 ? -5.559 -4.089 7.017 1.00 95.69 91 ALA A O 1
ATOM 720 N N . LYS A 1 92 ? -7.014 -3.091 8.411 1.00 94.56 92 LYS A N 1
ATOM 721 C CA . LYS A 1 92 ? -6.098 -2.007 8.815 1.00 94.56 92 LYS A CA 1
ATOM 722 C C . LYS A 1 92 ? -4.827 -2.548 9.469 1.00 94.56 92 LYS A C 1
ATOM 724 O O . LYS A 1 92 ? -3.738 -2.054 9.184 1.00 94.56 92 LYS A O 1
ATOM 729 N N . LEU A 1 93 ? -4.950 -3.574 10.313 1.00 93.88 93 LEU A N 1
ATOM 730 C CA . LEU A 1 93 ? -3.794 -4.234 10.920 1.00 93.88 93 LEU A CA 1
ATOM 731 C C . LEU A 1 93 ? -2.886 -4.876 9.864 1.00 93.88 93 LEU A C 1
ATOM 733 O O . LEU A 1 93 ? -1.672 -4.694 9.919 1.00 93.88 93 LEU A O 1
ATOM 737 N N . ALA A 1 94 ? -3.458 -5.574 8.880 1.00 92.81 94 ALA A N 1
ATOM 738 C CA . ALA A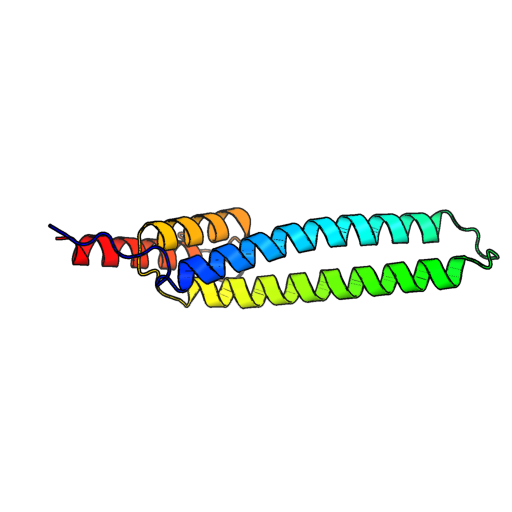 1 94 ? -2.686 -6.164 7.787 1.00 92.81 94 ALA A CA 1
ATOM 739 C C . ALA A 1 94 ? -1.910 -5.099 6.989 1.00 92.81 94 ALA A C 1
ATOM 741 O O . ALA A 1 94 ? -0.730 -5.295 6.697 1.00 92.81 94 ALA A O 1
ATOM 742 N N . VAL A 1 95 ? -2.534 -3.946 6.710 1.00 92.88 95 VAL A N 1
ATOM 743 C CA . VAL A 1 95 ? -1.864 -2.795 6.078 1.00 92.88 95 VAL A CA 1
ATOM 744 C C . VAL A 1 95 ? -0.731 -2.259 6.958 1.00 92.88 95 VAL A C 1
ATOM 746 O O . VAL A 1 95 ? 0.352 -1.987 6.448 1.00 92.88 95 VAL A O 1
ATOM 749 N N . ALA A 1 96 ? -0.932 -2.146 8.276 1.00 89.50 96 ALA A N 1
ATOM 750 C CA . ALA A 1 96 ? 0.097 -1.660 9.201 1.00 89.50 96 ALA A CA 1
ATOM 751 C C . ALA A 1 96 ? 1.330 -2.577 9.237 1.00 89.50 96 ALA A C 1
ATOM 753 O O . ALA A 1 96 ? 2.455 -2.089 9.297 1.00 89.50 96 ALA A O 1
ATOM 754 N N . ILE A 1 97 ? 1.115 -3.896 9.183 1.00 87.62 97 ILE A N 1
ATOM 755 C CA . ILE A 1 97 ? 2.186 -4.899 9.172 1.00 87.62 97 ILE A CA 1
ATOM 756 C C . ILE A 1 97 ? 2.922 -4.886 7.828 1.00 87.62 97 ILE A C 1
ATOM 758 O O . ILE A 1 97 ? 4.146 -4.789 7.804 1.00 87.62 97 ILE A O 1
ATOM 762 N N . ARG A 1 98 ? 2.190 -4.955 6.706 1.00 85.38 98 ARG A N 1
ATOM 763 C CA . ARG A 1 98 ? 2.782 -5.034 5.358 1.00 85.38 98 ARG A CA 1
ATOM 764 C C . ARG A 1 98 ? 3.423 -3.726 4.907 1.00 85.38 98 ARG A C 1
ATOM 766 O O . ARG A 1 98 ? 4.361 -3.752 4.124 1.00 85.38 98 ARG A O 1
ATOM 773 N N . GLY A 1 99 ? 2.931 -2.588 5.390 1.00 74.56 99 GLY A N 1
ATOM 774 C CA . GLY A 1 99 ? 3.536 -1.289 5.117 1.00 74.56 99 GLY A CA 1
ATOM 775 C C . GLY A 1 99 ? 4.938 -1.131 5.711 1.00 74.56 99 GLY A C 1
ATOM 776 O O . GLY A 1 99 ? 5.561 -0.111 5.429 1.00 74.56 99 GLY A O 1
ATOM 777 N N . GLU A 1 100 ? 5.399 -2.089 6.541 1.00 61.97 100 GLU A N 1
ATOM 778 C CA . GLU A 1 100 ? 6.742 -2.170 7.144 1.00 61.97 100 GLU A CA 1
ATOM 779 C C . GLU A 1 100 ? 7.263 -0.827 7.659 1.00 61.97 100 GLU A C 1
ATOM 781 O O . GLU A 1 100 ? 8.458 -0.558 7.648 1.00 61.97 100 GLU A O 1
ATOM 786 N N . SER A 1 101 ? 6.361 0.054 8.081 1.00 55.19 101 SER A N 1
ATOM 787 C CA . SER A 1 101 ? 6.705 1.418 8.438 1.00 55.19 101 SER A CA 1
ATOM 788 C C . SER A 1 101 ? 6.792 1.479 9.953 1.00 55.19 101 SER A C 1
ATOM 790 O O . SER A 1 101 ? 5.773 1.765 10.594 1.00 55.19 101 SER A O 1
ATOM 792 N N . PRO A 1 102 ? 7.974 1.251 10.570 1.00 55.88 102 PRO A N 1
ATOM 793 C CA . PRO A 1 102 ? 8.210 1.894 11.843 1.00 55.88 102 PRO A CA 1
ATOM 794 C C . PRO A 1 102 ? 7.920 3.373 11.626 1.00 55.88 102 PRO A C 1
ATOM 796 O O . PRO A 1 102 ? 8.286 3.948 10.598 1.00 55.88 102 PRO A O 1
ATOM 799 N N . SER A 1 103 ? 7.192 3.985 12.550 1.00 56.19 103 SER A N 1
ATOM 800 C CA . SER A 1 103 ? 6.919 5.407 12.424 1.00 56.19 103 SER A CA 1
ATOM 801 C C . SER A 1 103 ? 8.250 6.156 12.465 1.00 56.19 103 SER A C 1
ATOM 803 O O . SER A 1 103 ? 8.842 6.322 13.528 1.00 56.19 103 SER A O 1
ATOM 805 N N . LEU A 1 104 ? 8.721 6.613 11.299 1.00 54.00 104 LEU A N 1
ATOM 806 C CA . LEU A 1 104 ? 9.956 7.395 11.168 1.00 54.00 104 LEU A CA 1
ATOM 807 C C . LEU A 1 104 ? 9.900 8.678 12.014 1.00 54.00 104 LEU A C 1
ATOM 809 O O . LEU A 1 104 ? 10.929 9.250 12.356 1.00 54.00 104 LEU A O 1
ATOM 813 N N . THR A 1 105 ? 8.688 9.120 12.358 1.00 60.75 105 THR A N 1
ATOM 814 C CA . THR A 1 105 ? 8.395 10.351 13.097 1.00 60.75 105 THR A CA 1
ATOM 815 C C . THR A 1 105 ? 7.978 10.129 14.551 1.00 60.75 105 THR A C 1
ATOM 817 O O . THR A 1 105 ? 7.932 11.091 15.308 1.00 60.75 105 THR A O 1
ATOM 820 N N . ASP A 1 106 ? 7.650 8.899 14.957 1.00 65.12 106 ASP A N 1
ATOM 821 C CA . ASP A 1 106 ? 7.278 8.576 16.342 1.00 65.12 106 ASP A CA 1
ATOM 822 C C . ASP A 1 106 ? 7.955 7.266 16.759 1.00 65.12 106 ASP A C 1
ATOM 824 O O . ASP A 1 106 ? 7.434 6.183 16.474 1.00 65.12 106 ASP A O 1
ATOM 828 N N . PRO A 1 107 ? 9.116 7.349 17.426 1.00 64.56 107 PRO A N 1
ATOM 829 C CA . PRO A 1 107 ? 9.854 6.170 17.849 1.00 64.56 107 PRO A CA 1
ATOM 830 C C . PRO A 1 107 ? 9.157 5.415 18.992 1.00 64.56 107 PRO A C 1
ATOM 832 O O . PRO A 1 107 ? 9.585 4.309 19.317 1.00 64.56 107 PRO A O 1
ATOM 835 N N . ASN A 1 108 ? 8.106 5.974 19.612 1.00 68.25 108 ASN A N 1
ATOM 836 C CA . ASN A 1 108 ? 7.460 5.352 20.761 1.00 68.25 108 ASN A CA 1
ATOM 837 C C . ASN A 1 108 ? 6.450 4.280 20.321 1.00 68.25 108 ASN A C 1
ATOM 839 O O . ASN A 1 108 ? 5.457 4.591 19.655 1.00 68.25 108 ASN A O 1
ATOM 843 N N . PRO A 1 109 ? 6.635 3.013 20.723 1.00 64.56 109 PRO A N 1
ATOM 844 C CA . PRO A 1 109 ? 5.641 1.980 20.484 1.00 64.56 109 PRO A CA 1
ATOM 845 C C . PRO A 1 109 ? 4.402 2.164 21.390 1.00 64.56 109 PRO A C 1
ATOM 847 O O . PRO A 1 109 ? 4.524 2.677 22.503 1.00 64.56 109 PRO A O 1
ATOM 850 N N . PRO A 1 110 ? 3.210 1.708 20.956 1.00 71.75 110 PRO A N 1
ATOM 851 C CA . PRO A 1 110 ? 2.918 1.218 19.609 1.00 71.75 110 PRO A CA 1
ATOM 852 C C . PRO A 1 110 ? 2.891 2.375 18.600 1.00 71.75 110 PRO A C 1
ATOM 854 O O . PRO A 1 110 ? 2.543 3.496 18.960 1.00 71.75 110 PRO A O 1
ATOM 857 N N . TRP A 1 111 ? 3.256 2.113 17.344 1.00 81.81 111 TRP A N 1
ATOM 858 C CA . TRP A 1 111 ? 3.261 3.132 16.288 1.00 81.81 111 TRP A CA 1
ATOM 859 C C . TRP A 1 111 ? 1.850 3.692 16.025 1.00 81.81 111 TRP A C 1
ATOM 861 O O . TRP A 1 111 ? 0.865 3.001 16.303 1.00 81.81 111 TRP A O 1
ATOM 871 N N . PRO A 1 112 ? 1.710 4.911 15.469 1.00 83.88 112 PRO A N 1
ATOM 872 C CA . PRO A 1 112 ? 0.412 5.561 15.252 1.00 83.88 112 PRO A CA 1
ATOM 873 C C . PRO A 1 112 ? -0.621 4.693 14.515 1.00 83.88 112 PRO A C 1
ATOM 875 O O . PRO A 1 112 ? -1.801 4.705 14.855 1.00 83.88 112 PRO A O 1
ATOM 878 N N . GLN A 1 113 ? -0.180 3.887 13.550 1.00 88.25 113 GLN A N 1
ATOM 879 C CA . GLN A 1 113 ? -1.016 2.951 12.798 1.00 88.25 113 GLN A CA 1
ATOM 880 C C . GLN A 1 113 ? -1.600 1.859 13.702 1.00 88.25 113 GLN A C 1
ATOM 882 O O . GLN A 1 113 ? -2.788 1.556 13.628 1.00 88.25 113 GLN A O 1
ATOM 887 N N . LEU A 1 114 ? -0.778 1.306 14.597 1.00 88.56 114 LEU A N 1
ATOM 888 C CA . LEU A 1 114 ? -1.210 0.309 15.574 1.00 88.56 114 LEU A CA 1
ATOM 889 C C . LEU A 1 114 ? -2.131 0.927 16.631 1.00 88.56 114 LEU A C 1
ATOM 891 O O . LEU A 1 114 ? -3.124 0.302 16.985 1.00 88.56 114 LEU A O 1
ATOM 895 N N . ARG A 1 115 ? -1.862 2.162 17.084 1.00 89.62 115 ARG A N 1
ATOM 896 C CA . ARG A 1 115 ? -2.781 2.904 17.972 1.00 89.62 115 ARG A CA 1
ATOM 897 C C . ARG A 1 115 ? -4.158 3.065 17.325 1.00 89.62 115 ARG A C 1
ATOM 899 O O . ARG A 1 115 ? -5.149 2.701 17.937 1.00 89.62 115 ARG A O 1
ATOM 906 N N . SER A 1 116 ? -4.204 3.478 16.056 1.00 92.25 116 SER A N 1
ATOM 907 C CA . 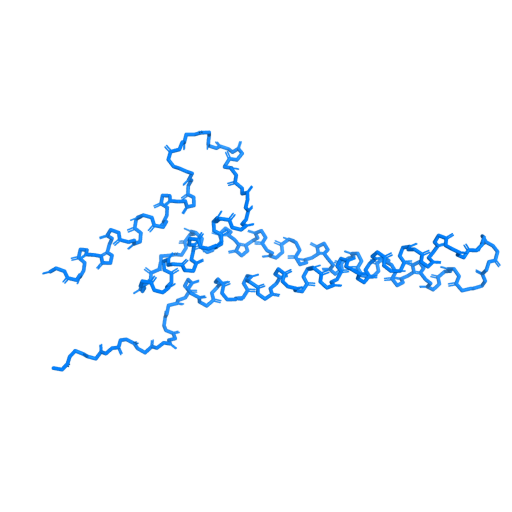SER A 1 116 ? -5.451 3.606 15.284 1.00 92.25 116 SER A CA 1
ATOM 908 C C . SER A 1 116 ? -6.238 2.286 15.208 1.00 92.25 116 SER A C 1
ATOM 910 O O . SER A 1 116 ? -7.455 2.279 15.375 1.00 92.25 116 SER A O 1
ATOM 912 N N . VAL A 1 117 ? -5.560 1.147 15.017 1.00 94.25 117 VAL A N 1
ATOM 913 C CA . VAL A 1 117 ? -6.207 -0.180 15.046 1.00 94.25 117 VAL A CA 1
ATOM 914 C C . VAL A 1 117 ? -6.737 -0.526 16.443 1.00 94.25 117 VAL A C 1
ATOM 916 O O . VAL A 1 117 ? -7.856 -1.017 16.569 1.00 94.25 117 VAL A O 1
ATOM 919 N N . LEU A 1 118 ? -5.955 -0.279 17.498 1.00 94.06 118 LEU A N 1
ATOM 920 C CA . LEU A 1 118 ? -6.363 -0.553 18.881 1.00 94.06 118 LEU A CA 1
ATOM 921 C C . LEU A 1 118 ? -7.558 0.309 19.311 1.00 94.06 118 LEU A C 1
ATOM 923 O O . LEU A 1 118 ? -8.460 -0.196 19.983 1.00 94.06 118 LEU A O 1
ATOM 927 N N . ASP A 1 119 ? -7.596 1.572 18.889 1.00 95.12 119 ASP A N 1
ATOM 928 C CA . ASP A 1 119 ? -8.718 2.481 19.127 1.00 95.12 119 ASP A CA 1
ATOM 929 C C . ASP A 1 119 ? -9.995 1.968 18.447 1.00 95.12 119 ASP A C 1
ATOM 931 O O . ASP A 1 119 ? -11.067 1.948 19.060 1.00 95.12 119 ASP A O 1
ATOM 935 N N . ASP A 1 120 ? -9.883 1.493 17.200 1.00 96.00 120 ASP A N 1
ATOM 936 C CA . ASP A 1 120 ? -11.001 0.885 16.478 1.00 96.00 120 ASP A CA 1
ATOM 937 C C . ASP A 1 120 ? -11.532 -0.357 17.206 1.00 96.00 120 ASP A C 1
ATOM 939 O O . ASP A 1 120 ? -12.735 -0.462 17.449 1.00 96.00 120 ASP A O 1
ATOM 943 N N . LEU A 1 121 ? -10.645 -1.271 17.615 1.00 96.12 121 LEU A N 1
ATOM 944 C CA . LEU A 1 121 ? -11.024 -2.485 18.344 1.00 96.12 121 LEU A CA 1
ATOM 945 C C . LEU A 1 121 ? -11.682 -2.166 19.690 1.00 96.12 121 LEU A C 1
ATOM 947 O O . LEU A 1 121 ? -12.712 -2.751 20.019 1.00 96.12 121 LEU A O 1
ATOM 951 N N . THR A 1 122 ? -11.126 -1.217 20.446 1.00 96.00 122 THR A N 1
ATOM 952 C CA . THR A 1 122 ? -11.676 -0.793 21.742 1.00 96.00 122 THR A CA 1
ATOM 953 C C . THR A 1 122 ? -13.089 -0.241 21.577 1.00 96.00 122 THR A C 1
ATOM 955 O O . THR A 1 122 ? -13.995 -0.616 22.323 1.00 96.00 122 THR A O 1
ATOM 958 N N . ARG A 1 123 ? -13.309 0.602 20.559 1.00 95.88 123 ARG A N 1
ATOM 959 C CA . ARG A 1 123 ? -14.630 1.161 20.250 1.00 95.88 123 ARG A CA 1
ATOM 960 C C . ARG A 1 123 ? -15.631 0.083 19.836 1.00 95.88 123 ARG A C 1
ATOM 962 O O . ARG A 1 123 ? -16.770 0.122 20.291 1.00 95.88 123 ARG A O 1
ATOM 969 N N . LEU A 1 124 ? -15.220 -0.873 19.002 1.00 93.88 124 LEU A N 1
ATOM 970 C CA . LEU A 1 124 ? -16.082 -1.974 18.559 1.00 93.88 124 LEU A CA 1
ATOM 971 C C . LEU A 1 124 ? -16.485 -2.886 19.722 1.00 93.88 124 LEU A C 1
ATOM 973 O O . LEU A 1 124 ? -17.656 -3.229 19.846 1.00 93.88 124 LEU A O 1
ATOM 977 N N . VAL A 1 125 ? -15.541 -3.220 20.609 1.00 94.44 125 VAL A N 1
ATOM 978 C CA . VAL A 1 125 ? -15.828 -3.998 21.824 1.00 94.44 125 VAL A CA 1
ATOM 979 C C . VAL A 1 125 ? -16.804 -3.246 22.729 1.00 94.44 125 VAL A C 1
ATOM 981 O O . VAL A 1 125 ? -17.798 -3.829 23.154 1.00 94.44 125 VAL A O 1
ATOM 984 N N . ALA A 1 126 ? -16.578 -1.953 22.973 1.00 92.50 126 ALA A N 1
ATOM 985 C CA . ALA A 1 126 ? -17.470 -1.142 23.802 1.00 92.50 126 ALA A CA 1
ATOM 986 C C . ALA A 1 126 ? -18.891 -1.021 23.221 1.00 92.50 126 ALA A C 1
ATOM 988 O O . ALA A 1 126 ? -19.850 -0.996 23.980 1.00 92.50 126 ALA A O 1
ATOM 989 N N . ALA A 1 127 ? -19.038 -0.974 21.894 1.00 84.69 127 ALA A N 1
ATOM 990 C CA . 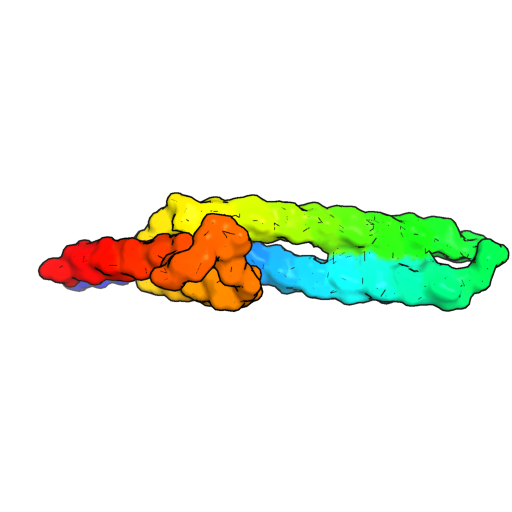ALA A 1 127 ? -20.342 -0.938 21.226 1.00 84.69 127 ALA A CA 1
ATOM 991 C C . ALA A 1 127 ? -21.070 -2.298 21.213 1.00 84.69 127 ALA A C 1
ATOM 993 O O . ALA A 1 127 ? -22.254 -2.356 20.885 1.00 84.69 127 ALA A O 1
ATOM 994 N N . SER A 1 128 ? -20.360 -3.386 21.525 1.00 74.56 128 SER A N 1
ATOM 995 C CA . SER A 1 128 ? -20.897 -4.752 21.585 1.00 74.56 128 SER A CA 1
ATOM 996 C C . SER A 1 128 ? -21.282 -5.216 22.997 1.00 74.56 128 SER A C 1
ATOM 998 O O . SER A 1 128 ? -21.833 -6.309 23.138 1.00 74.56 128 SER A O 1
ATOM 1000 N N . ALA A 1 129 ? -20.963 -4.407 24.013 1.00 65.31 129 ALA A N 1
ATOM 1001 C CA . ALA A 1 129 ? -21.270 -4.631 25.425 1.00 65.31 129 ALA A CA 1
ATOM 1002 C C . ALA A 1 129 ? -22.621 -4.007 25.805 1.00 65.31 129 ALA A C 1
ATOM 1004 O O . ALA A 1 129 ? -23.334 -4.637 26.618 1.00 65.31 129 ALA A O 1
#

Sequence (129 aa):
MTERPKPNDDRALAMCVLWQSNCDRLEENAKLASRYEQRVFDLGETSDERPEAQRQYIAAAKVRDRIADDLEILGRAIFATAAQSYEGASAKLAVAIRGESPSLTDPNPPWPQLRSVLDDLTRLVAASA

Organism: NCBI:txid2812848

Radius of gyration: 20.43 Å; chains: 1; bounding box: 56×22×59 Å